Protein AF-A0A7W9UXF3-F1 (afdb_monomer)

Sequence (82 aa):
MEYWHGPISITTKGTATWMLGTAPDGLADQVRETGAQWVAGGLDPLAELVRVQRLALAIADRHSLDPDNPRNLTHSVILGAG

Structure (mmCIF, N/CA/C/O backbone):
data_AF-A0A7W9UXF3-F1
#
_entry.id   AF-A0A7W9UXF3-F1
#
loop_
_atom_site.group_PDB
_atom_site.id
_atom_site.type_symbol
_atom_site.label_atom_id
_atom_site.label_alt_id
_atom_site.label_comp_id
_atom_site.label_asym_id
_atom_site.label_entity_id
_atom_site.label_seq_id
_atom_site.pdbx_PDB_ins_code
_atom_site.Cartn_x
_atom_site.Cartn_y
_atom_site.Cartn_z
_atom_site.occupancy
_atom_site.B_iso_or_equiv
_atom_site.auth_seq_id
_atom_site.auth_comp_id
_atom_site.auth_asym_id
_atom_site.auth_atom_id
_atom_site.pdbx_PDB_model_num
ATOM 1 N N . MET A 1 1 ? 5.258 10.297 11.687 1.00 66.25 1 MET A N 1
ATOM 2 C CA . MET A 1 1 ? 4.959 9.286 10.652 1.00 66.25 1 MET A CA 1
ATOM 3 C C . MET A 1 1 ? 4.500 10.051 9.419 1.00 66.25 1 MET A C 1
ATOM 5 O O . MET A 1 1 ? 3.604 10.868 9.567 1.00 66.25 1 MET A O 1
ATOM 9 N N . GLU A 1 2 ? 5.145 9.873 8.261 1.00 85.25 2 GLU A N 1
ATOM 10 C CA . GLU A 1 2 ? 4.994 10.778 7.098 1.00 85.25 2 GLU A CA 1
ATOM 11 C C . GLU A 1 2 ? 3.660 10.619 6.350 1.00 85.25 2 GLU A C 1
ATOM 13 O O . GLU A 1 2 ? 3.260 11.497 5.596 1.00 85.25 2 GLU A O 1
ATOM 18 N N . TYR A 1 3 ? 2.917 9.531 6.587 1.00 88.69 3 TYR A N 1
ATOM 19 C CA . TYR A 1 3 ? 1.670 9.257 5.862 1.00 88.69 3 TYR A CA 1
ATOM 20 C C . TYR A 1 3 ? 0.612 10.365 6.010 1.00 88.69 3 TYR A C 1
ATOM 22 O O . TYR A 1 3 ? -0.129 10.649 5.068 1.00 88.69 3 TYR A O 1
ATOM 30 N N . TRP A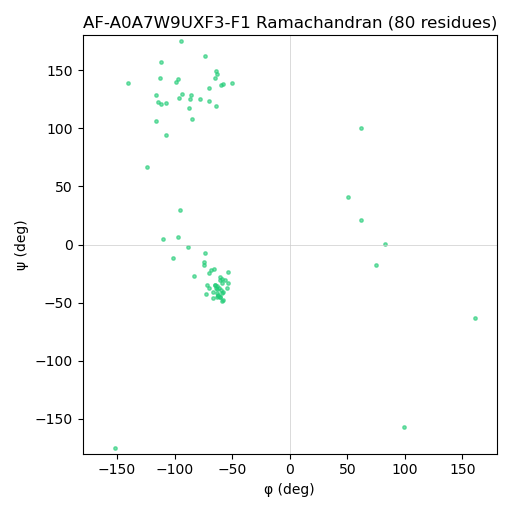 1 4 ? 0.564 11.032 7.168 1.00 90.06 4 TRP A N 1
ATOM 31 C CA . TRP A 1 4 ? -0.319 12.180 7.398 1.00 90.06 4 TRP A CA 1
ATOM 32 C C . TRP A 1 4 ? 0.092 13.434 6.632 1.00 90.06 4 TRP A C 1
ATOM 34 O O . TRP A 1 4 ? -0.752 14.276 6.339 1.00 90.06 4 TRP A O 1
ATOM 44 N N . HIS A 1 5 ? 1.368 13.557 6.280 1.00 88.56 5 HIS A N 1
ATOM 45 C CA . HIS A 1 5 ? 1.956 14.763 5.703 1.00 88.56 5 HIS A CA 1
ATOM 46 C C . HIS A 1 5 ? 1.995 14.728 4.169 1.00 88.56 5 HIS A C 1
ATOM 48 O O . HIS A 1 5 ? 2.840 15.348 3.536 1.00 88.56 5 HIS A O 1
ATOM 54 N N . GLY A 1 6 ? 1.039 14.035 3.550 1.00 88.69 6 GLY A N 1
ATOM 55 C CA . GLY A 1 6 ? 0.898 14.023 2.096 1.00 88.69 6 GLY A CA 1
ATOM 56 C C . GLY A 1 6 ? 0.070 12.847 1.595 1.00 88.69 6 GLY A C 1
ATOM 57 O O . GLY A 1 6 ? -1.013 13.078 1.055 1.00 88.69 6 GLY A O 1
ATOM 58 N N . PRO A 1 7 ? 0.513 11.592 1.804 1.00 93.94 7 PRO A N 1
ATOM 59 C CA . PRO A 1 7 ? -0.149 10.414 1.240 1.00 93.94 7 PRO A CA 1
ATOM 60 C C . PRO A 1 7 ? -1.641 10.296 1.571 1.00 93.94 7 PRO A C 1
ATOM 62 O O . PRO A 1 7 ? -2.439 9.919 0.710 1.00 93.94 7 PRO A O 1
ATOM 65 N N . ILE A 1 8 ? -2.049 10.677 2.785 1.00 94.19 8 ILE A N 1
ATOM 66 C CA . ILE A 1 8 ? -3.459 10.614 3.182 1.00 94.19 8 ILE A CA 1
ATOM 67 C C . ILE A 1 8 ? -4.374 11.488 2.302 1.00 94.19 8 ILE A C 1
ATOM 69 O O . ILE A 1 8 ? -5.523 11.122 2.082 1.00 94.19 8 ILE A O 1
ATOM 73 N N . SER A 1 9 ? -3.863 12.579 1.716 1.00 94.56 9 SER A N 1
ATOM 74 C CA . SER A 1 9 ? -4.649 13.504 0.878 1.00 94.56 9 SER A CA 1
ATOM 75 C C . SER A 1 9 ? -5.159 12.900 -0.437 1.00 94.56 9 SER A C 1
ATOM 77 O O . SER A 1 9 ? -6.132 13.398 -0.998 1.00 94.56 9 SER A O 1
ATOM 79 N N . ILE A 1 10 ? -4.534 11.817 -0.915 1.00 95.75 10 ILE A N 1
ATOM 80 C CA . ILE A 1 10 ? -4.941 11.081 -2.126 1.00 95.75 10 ILE A CA 1
ATOM 81 C C . ILE A 1 10 ? -5.528 9.697 -1.810 1.00 95.75 10 ILE A C 1
ATOM 83 O O . ILE A 1 10 ? -5.797 8.909 -2.716 1.00 95.75 10 ILE A O 1
ATOM 87 N N . THR A 1 11 ? -5.698 9.371 -0.527 1.00 97.38 11 THR A N 1
ATOM 88 C CA . THR A 1 11 ? -6.241 8.082 -0.090 1.00 97.38 11 THR A CA 1
ATOM 89 C C . THR A 1 11 ? -7.762 8.098 -0.256 1.00 97.38 11 THR A C 1
ATOM 91 O O . THR A 1 11 ? -8.433 9.012 0.214 1.00 97.38 11 THR A O 1
ATOM 94 N N . THR A 1 12 ? -8.316 7.123 -0.979 1.00 97.19 12 THR A N 1
ATOM 95 C CA . THR A 1 12 ? -9.753 7.060 -1.287 1.00 97.19 12 THR A CA 1
ATOM 96 C C . THR A 1 12 ? -10.215 5.614 -1.493 1.00 97.19 12 THR A C 1
ATOM 98 O O . THR A 1 12 ? -9.437 4.678 -1.346 1.00 97.19 12 THR A O 1
ATOM 101 N N . LYS A 1 13 ? -11.474 5.393 -1.887 1.00 96.38 13 LYS A N 1
ATOM 102 C CA . LYS A 1 13 ? -12.105 4.068 -2.052 1.00 96.38 13 LYS A CA 1
ATOM 103 C C . LYS A 1 13 ? -11.348 3.080 -2.959 1.00 96.38 13 LYS A C 1
ATOM 105 O O . LYS A 1 13 ? -11.533 1.874 -2.837 1.00 96.38 13 LYS A O 1
ATOM 110 N N . GLY A 1 14 ? -10.516 3.570 -3.878 1.00 95.06 14 GLY A N 1
ATOM 111 C CA . GLY A 1 14 ? -9.665 2.743 -4.746 1.00 95.06 14 GLY A CA 1
ATOM 112 C C . GLY A 1 14 ? -8.290 2.405 -4.159 1.00 95.06 14 GLY A C 1
ATOM 113 O O . GLY A 1 14 ? -7.509 1.709 -4.804 1.00 95.06 14 GLY A O 1
ATOM 114 N N . THR A 1 15 ? -7.974 2.909 -2.970 1.00 96.62 15 THR A N 1
ATOM 115 C CA . THR A 1 15 ? -6.664 2.794 -2.332 1.00 96.62 15 THR A CA 1
ATOM 116 C C . THR A 1 15 ? -6.667 1.666 -1.304 1.00 96.62 15 THR A C 1
ATOM 118 O O . THR A 1 15 ? -7.619 1.504 -0.538 1.00 96.62 15 THR A O 1
ATOM 121 N N . ALA A 1 16 ? -5.569 0.915 -1.253 1.00 95.94 16 ALA A N 1
ATOM 122 C CA . ALA A 1 16 ? -5.262 0.010 -0.155 1.00 95.94 16 ALA A CA 1
ATOM 123 C C . ALA A 1 16 ? -3.984 0.483 0.549 1.00 95.94 16 ALA A C 1
ATOM 125 O O . ALA A 1 16 ? -2.959 0.683 -0.101 1.00 95.94 16 ALA A O 1
ATOM 126 N N . THR A 1 17 ? -4.042 0.630 1.870 1.00 95.88 17 THR A N 1
ATOM 127 C CA . THR A 1 17 ? -2.897 0.980 2.718 1.00 95.88 17 THR A CA 1
ATOM 128 C C . THR A 1 17 ? -2.481 -0.256 3.503 1.00 95.88 17 THR A C 1
ATOM 130 O O . THR A 1 17 ? -3.293 -0.832 4.230 1.00 95.88 17 THR A O 1
ATOM 133 N N . TRP A 1 18 ? -1.225 -0.677 3.345 1.00 96.69 18 TRP A N 1
ATOM 134 C CA . TRP A 1 18 ? -0.686 -1.894 3.952 1.00 96.69 18 TRP A CA 1
ATOM 135 C C . TRP A 1 18 ? 0.392 -1.552 4.972 1.00 96.69 18 TRP A C 1
ATOM 137 O O . TRP A 1 18 ? 1.395 -0.927 4.630 1.00 96.69 18 TRP A O 1
ATOM 147 N N . MET A 1 19 ? 0.206 -1.984 6.215 1.00 95.06 19 MET A N 1
ATOM 148 C CA . MET A 1 19 ? 1.214 -1.823 7.255 1.00 95.06 19 MET A CA 1
ATOM 149 C C . MET A 1 19 ? 2.217 -2.964 7.244 1.00 95.06 19 MET A C 1
ATOM 151 O O . MET A 1 19 ? 1.855 -4.137 7.280 1.00 95.06 19 MET A O 1
ATOM 155 N N . LEU A 1 20 ? 3.493 -2.595 7.224 1.00 94.56 20 LEU A N 1
ATOM 156 C CA . LEU A 1 20 ? 4.610 -3.504 7.437 1.00 94.56 20 LEU A CA 1
ATOM 157 C C . LEU A 1 20 ? 5.183 -3.199 8.824 1.0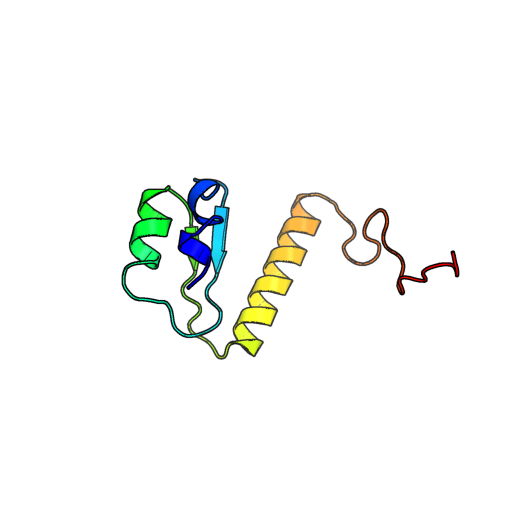0 94.56 20 LEU A C 1
ATOM 159 O O . LEU A 1 20 ? 5.974 -2.271 8.983 1.00 94.56 20 LEU A O 1
ATOM 163 N N . GLY A 1 21 ? 4.730 -3.947 9.831 1.00 91.06 21 GLY A N 1
ATOM 164 C CA . GLY A 1 21 ? 5.069 -3.723 11.238 1.00 91.06 21 GLY A CA 1
ATOM 165 C C . GLY A 1 21 ? 3.989 -2.959 12.007 1.00 91.06 21 GLY A C 1
ATOM 166 O O . GLY A 1 21 ? 2.815 -2.975 11.643 1.00 91.06 21 GLY A O 1
ATOM 167 N N . THR A 1 22 ? 4.380 -2.310 13.103 1.00 90.81 22 THR A N 1
ATOM 168 C CA . THR A 1 22 ? 3.429 -1.709 14.047 1.00 90.81 22 THR A CA 1
ATOM 169 C C . THR A 1 22 ? 2.720 -0.493 13.455 1.00 90.81 22 THR A C 1
ATOM 171 O O . THR A 1 22 ? 3.351 0.487 13.054 1.00 90.81 22 THR A O 1
ATOM 174 N N . ALA A 1 23 ? 1.390 -0.543 13.443 1.00 89.69 23 ALA A N 1
ATOM 175 C CA . ALA A 1 23 ? 0.549 0.583 13.065 1.00 89.69 23 ALA A CA 1
ATOM 176 C C . ALA A 1 23 ? 0.599 1.697 14.125 1.00 89.69 23 ALA A C 1
ATOM 178 O O . ALA A 1 23 ? 0.456 1.397 15.310 1.00 89.69 23 ALA A O 1
ATOM 179 N N . PRO A 1 24 ? 0.749 2.974 13.728 1.00 91.25 24 PRO A N 1
ATOM 180 C CA . PRO A 1 24 ? 0.510 4.092 14.630 1.00 91.25 24 PRO A CA 1
ATOM 181 C C . PRO A 1 24 ? -0.949 4.144 15.077 1.00 91.25 24 PRO A C 1
ATOM 183 O O . PRO A 1 24 ? -1.860 3.857 14.291 1.00 91.25 24 PRO A O 1
ATOM 186 N N . ASP A 1 25 ? -1.160 4.592 16.309 1.00 93.56 25 ASP A N 1
ATOM 187 C CA . ASP A 1 25 ? -2.495 4.775 16.869 1.00 93.56 25 ASP A CA 1
ATOM 188 C C . ASP A 1 25 ? -3.334 5.737 16.013 1.00 93.56 25 ASP A C 1
ATOM 190 O O . ASP A 1 25 ? -2.847 6.755 15.514 1.00 93.56 25 ASP A O 1
ATOM 194 N N . GLY A 1 26 ? -4.607 5.392 15.814 1.00 94.44 26 GLY A N 1
ATOM 195 C CA . GLY A 1 26 ? -5.586 6.198 15.073 1.00 94.44 26 GLY A CA 1
ATOM 196 C C . GLY A 1 26 ? -5.446 6.191 13.545 1.00 94.44 26 GLY A C 1
ATOM 197 O O . GLY A 1 26 ? -6.413 6.499 12.850 1.00 94.44 26 GLY A O 1
ATOM 198 N N . LEU A 1 27 ? -4.301 5.780 12.988 1.00 94.06 27 LEU A N 1
ATOM 199 C CA . LEU A 1 27 ? -4.093 5.802 11.535 1.00 94.06 27 LEU A CA 1
ATOM 200 C C . LEU A 1 27 ? -5.063 4.884 10.786 1.00 94.06 27 LEU A C 1
ATOM 202 O O . LEU A 1 27 ? -5.576 5.250 9.731 1.00 94.06 27 LEU A O 1
ATOM 206 N N . ALA A 1 28 ? -5.310 3.689 11.323 1.00 95.44 28 ALA A N 1
ATOM 207 C CA . ALA A 1 28 ? -6.182 2.711 10.685 1.00 95.44 28 ALA A CA 1
ATOM 208 C C . ALA A 1 28 ? -7.606 3.256 10.499 1.00 95.44 28 ALA A C 1
ATOM 210 O O . ALA A 1 28 ? -8.229 3.030 9.463 1.00 95.44 28 ALA A O 1
ATOM 211 N N . ASP A 1 29 ? -8.106 3.993 11.489 1.00 96.75 29 ASP A N 1
ATOM 212 C CA . ASP A 1 29 ? -9.449 4.565 11.457 1.00 96.75 29 ASP A CA 1
ATOM 213 C C . ASP A 1 29 ? -9.516 5.736 10.484 1.00 96.75 29 ASP A C 1
ATOM 215 O O . ASP A 1 29 ? -10.402 5.766 9.637 1.00 96.75 29 ASP A O 1
ATOM 219 N N . GLN A 1 30 ? -8.508 6.606 10.478 1.00 95.50 30 GLN A N 1
ATOM 220 C CA . GLN A 1 30 ? -8.430 7.706 9.517 1.00 95.50 30 GLN A CA 1
ATOM 221 C C . GLN A 1 30 ? -8.319 7.222 8.068 1.00 95.50 30 GLN A C 1
ATOM 223 O O . GLN A 1 30 ? -8.944 7.790 7.177 1.00 95.50 30 GLN A O 1
ATOM 228 N N . VAL A 1 31 ? -7.578 6.139 7.802 1.00 96.75 31 VAL A N 1
ATOM 229 C CA . VAL A 1 31 ? -7.572 5.516 6.468 1.00 96.75 31 VAL A CA 1
ATOM 230 C C . VAL A 1 31 ? -8.977 5.035 6.104 1.00 96.75 31 VAL A C 1
ATOM 232 O O . VAL A 1 31 ? -9.442 5.299 4.996 1.00 96.75 31 VAL A O 1
ATOM 235 N N . ARG A 1 32 ? -9.689 4.377 7.026 1.00 96.69 32 ARG A N 1
ATOM 236 C CA . ARG A 1 32 ? -11.061 3.906 6.776 1.00 96.69 32 ARG A CA 1
ATOM 237 C C . ARG A 1 32 ? -12.053 5.047 6.566 1.00 96.69 32 ARG A C 1
ATOM 239 O O . ARG A 1 32 ? -12.945 4.900 5.735 1.00 96.69 32 ARG A O 1
ATOM 246 N N . GLU A 1 33 ? -11.890 6.178 7.248 1.00 97.44 33 GLU A N 1
ATOM 247 C CA . GLU A 1 33 ? -12.719 7.380 7.066 1.00 97.44 33 GLU A CA 1
ATOM 248 C C . GLU A 1 33 ? -12.642 7.933 5.635 1.00 97.44 33 GLU A C 1
ATOM 250 O O . GLU A 1 33 ? -13.635 8.441 5.117 1.00 97.44 33 GLU A O 1
ATOM 255 N N . THR A 1 34 ? -11.512 7.759 4.940 1.00 97.06 34 THR A N 1
ATOM 256 C CA . THR A 1 34 ? -11.397 8.109 3.509 1.00 97.06 34 THR A CA 1
ATOM 257 C C . THR A 1 34 ? -12.130 7.138 2.565 1.00 97.06 34 THR A C 1
ATOM 259 O O . THR A 1 34 ? -12.200 7.362 1.353 1.00 97.06 34 THR A O 1
ATOM 262 N N . GLY A 1 35 ? -12.653 6.029 3.095 1.00 97.62 35 GLY A N 1
ATOM 263 C CA . GLY A 1 35 ? -13.238 4.922 2.338 1.00 97.62 35 GLY A CA 1
ATOM 264 C C . GLY A 1 35 ? -12.220 3.917 1.791 1.00 97.62 35 GLY A C 1
ATOM 265 O O . GLY A 1 35 ? -12.623 2.963 1.125 1.00 97.62 35 GLY A O 1
ATOM 266 N N . ALA A 1 36 ? -10.926 4.116 2.048 1.00 97.94 36 ALA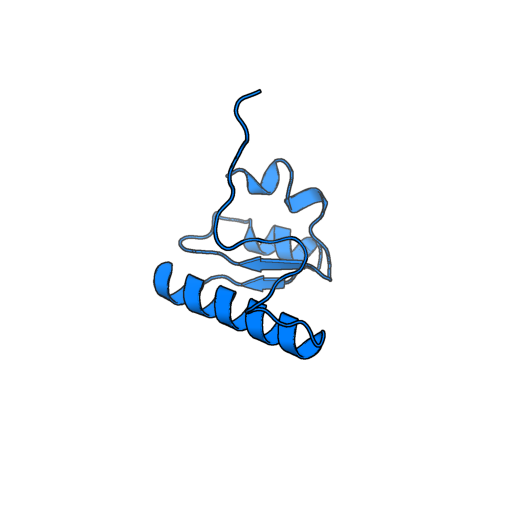 A N 1
ATOM 267 C CA . ALA A 1 36 ? -9.864 3.210 1.627 1.00 97.94 36 ALA A CA 1
ATOM 268 C C . ALA A 1 36 ? -9.819 1.913 2.444 1.00 97.94 36 ALA A C 1
ATOM 270 O O . ALA A 1 36 ? -10.333 1.811 3.562 1.00 97.94 36 ALA A O 1
ATOM 271 N N . GLN A 1 37 ? -9.145 0.910 1.884 1.00 97.44 37 GLN A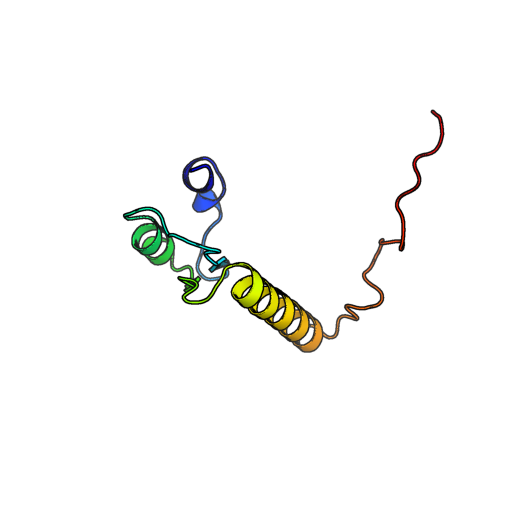 N 1
ATOM 272 C CA . GLN A 1 37 ? -8.931 -0.363 2.553 1.00 97.44 37 GLN A CA 1
ATOM 273 C C . GLN A 1 37 ? -7.682 -0.315 3.436 1.00 97.44 37 GLN A C 1
ATOM 275 O O . GLN A 1 37 ? -6.578 -0.056 2.964 1.00 97.44 37 GLN A O 1
ATOM 280 N N . TRP A 1 38 ? -7.848 -0.654 4.713 1.00 96.94 38 TRP A N 1
ATOM 281 C CA . TRP A 1 38 ? -6.741 -0.833 5.648 1.00 96.94 38 TRP A CA 1
ATOM 282 C C . TRP A 1 38 ? -6.334 -2.305 5.768 1.00 96.94 38 TRP A C 1
ATOM 284 O O . TRP A 1 38 ? -7.164 -3.154 6.105 1.00 96.94 38 TRP A O 1
ATOM 294 N N . VAL A 1 39 ? -5.049 -2.603 5.566 1.00 96.75 39 VAL A N 1
ATOM 295 C CA . VAL A 1 39 ? -4.449 -3.922 5.802 1.00 96.75 39 VAL A CA 1
ATOM 296 C C . VAL A 1 39 ? -3.416 -3.803 6.920 1.00 96.75 39 VAL A C 1
ATOM 298 O O . VAL A 1 39 ? -2.334 -3.261 6.727 1.00 96.75 39 VAL A O 1
ATOM 301 N N . ALA A 1 40 ? -3.760 -4.318 8.102 1.00 93.69 40 ALA A N 1
ATOM 302 C CA . ALA A 1 40 ? -2.984 -4.101 9.324 1.00 93.69 40 ALA A CA 1
ATOM 303 C C . ALA A 1 40 ? -1.600 -4.774 9.356 1.00 93.69 40 ALA A C 1
ATOM 305 O O . ALA A 1 40 ? -0.772 -4.322 10.130 1.00 93.69 40 ALA A O 1
ATOM 306 N N . GLY A 1 41 ? -1.363 -5.822 8.556 1.00 88.69 41 GLY A N 1
ATOM 307 C CA . GLY A 1 41 ? -0.128 -6.616 8.592 1.00 88.69 41 GLY A CA 1
ATOM 308 C C . GLY A 1 41 ? 0.086 -7.317 9.940 1.00 88.69 41 GLY A C 1
ATOM 309 O O . GLY A 1 41 ? 0.505 -6.705 10.911 1.00 88.69 41 GLY A O 1
ATOM 310 N N . GLY A 1 42 ? -0.240 -8.606 10.026 1.00 91.94 42 GLY A N 1
ATOM 311 C CA . GLY A 1 42 ? -0.161 -9.360 11.289 1.00 91.94 42 GLY A CA 1
ATOM 312 C C . GLY A 1 42 ? 1.075 -10.251 11.403 1.00 91.94 42 GLY A C 1
ATOM 313 O O . GLY A 1 42 ? 1.334 -10.809 12.466 1.00 91.94 42 GLY A O 1
ATOM 314 N N . LEU A 1 43 ? 1.793 -10.438 10.297 1.00 94.69 43 LEU A N 1
ATOM 315 C CA . LEU A 1 43 ? 2.977 -11.282 10.223 1.00 94.69 43 LEU A CA 1
ATOM 316 C C . LEU A 1 43 ? 4.255 -10.464 10.424 1.00 94.69 43 LEU A C 1
ATOM 318 O O . LEU A 1 43 ? 4.237 -9.234 10.480 1.00 94.69 43 LEU A O 1
ATOM 322 N N . ASP A 1 44 ? 5.382 -11.173 10.473 1.00 95.62 44 ASP A N 1
ATOM 323 C CA . ASP A 1 44 ? 6.694 -10.553 10.317 1.00 95.62 44 ASP A CA 1
ATOM 324 C C . ASP A 1 44 ? 6.723 -9.653 9.058 1.00 95.62 44 ASP A C 1
ATOM 326 O O . ASP A 1 44 ? 6.183 -10.052 8.017 1.00 95.62 44 ASP A O 1
ATOM 330 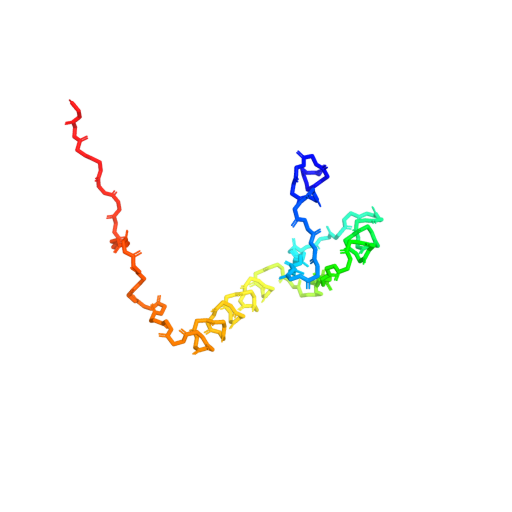N N . PRO A 1 45 ? 7.345 -8.459 9.104 1.00 95.81 45 PRO A N 1
ATOM 331 C CA . PRO A 1 45 ? 7.368 -7.536 7.971 1.00 95.81 45 PRO A CA 1
ATOM 332 C C . PRO A 1 45 ? 7.876 -8.143 6.656 1.00 95.81 45 PRO A C 1
ATOM 334 O O . PRO A 1 45 ? 7.369 -7.782 5.592 1.00 95.81 45 PRO A O 1
ATOM 337 N N . LEU A 1 46 ? 8.824 -9.089 6.692 1.00 96.81 46 LEU A N 1
ATOM 338 C CA . LEU A 1 46 ? 9.304 -9.763 5.480 1.00 96.81 46 LEU A CA 1
ATOM 339 C C . LEU A 1 46 ? 8.258 -10.729 4.913 1.00 96.81 46 LEU A C 1
ATOM 341 O O . LEU A 1 46 ? 8.120 -10.849 3.696 1.00 96.81 46 LEU A O 1
ATOM 345 N N . ALA A 1 47 ? 7.473 -11.380 5.771 1.00 96.75 47 ALA A N 1
ATOM 346 C CA . ALA A 1 47 ? 6.358 -12.214 5.334 1.00 96.75 47 ALA A CA 1
ATOM 347 C C . ALA A 1 47 ? 5.203 -11.369 4.767 1.00 96.75 47 ALA A C 1
ATOM 349 O O . ALA A 1 47 ? 4.589 -11.749 3.766 1.00 96.75 47 ALA A O 1
ATOM 350 N N . GLU A 1 48 ? 4.927 -10.200 5.352 1.00 97.25 48 GLU A N 1
ATOM 351 C CA . GLU A 1 48 ? 3.965 -9.245 4.790 1.00 97.25 48 GLU A CA 1
ATOM 352 C C . GLU A 1 48 ? 4.423 -8.704 3.428 1.00 97.25 48 GLU A C 1
ATOM 354 O O . GLU A 1 48 ? 3.608 -8.595 2.511 1.00 97.25 48 GLU A O 1
ATOM 359 N N . LEU A 1 49 ? 5.725 -8.461 3.237 1.00 97.06 49 LEU A N 1
ATOM 360 C CA . LEU A 1 49 ? 6.268 -8.041 1.943 1.00 97.06 49 LEU A CA 1
ATOM 361 C C . LEU A 1 49 ? 5.964 -9.058 0.831 1.00 97.06 49 LEU A C 1
ATOM 363 O O . LEU A 1 49 ? 5.550 -8.669 -0.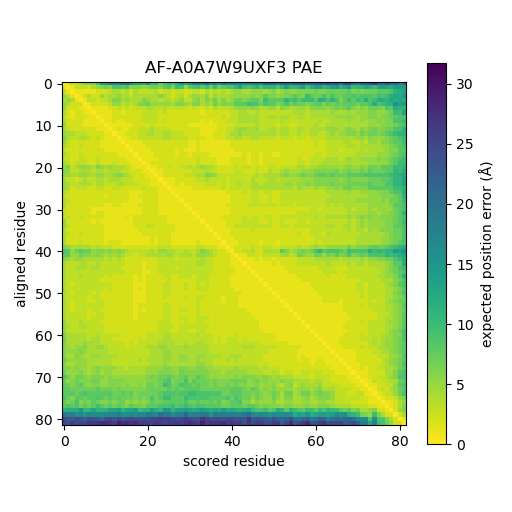262 1.00 97.06 49 LEU A O 1
ATOM 367 N N . VAL A 1 50 ? 6.076 -10.360 1.114 1.00 97.44 50 VAL A N 1
ATOM 368 C CA . VAL A 1 50 ? 5.704 -11.413 0.152 1.00 97.44 50 VAL A CA 1
ATOM 369 C C . VAL A 1 50 ? 4.214 -11.337 -0.205 1.00 97.44 50 VAL A C 1
ATOM 371 O O . VAL A 1 50 ? 3.840 -11.531 -1.362 1.00 97.44 50 VAL A O 1
ATOM 374 N N . ARG A 1 51 ? 3.332 -11.018 0.752 1.00 97.31 51 ARG A N 1
ATOM 375 C CA . ARG A 1 51 ? 1.893 -10.845 0.476 1.00 97.31 51 ARG A CA 1
ATOM 376 C C . ARG A 1 51 ? 1.627 -9.633 -0.415 1.00 97.31 51 ARG A C 1
ATOM 378 O O . ARG A 1 51 ? 0.826 -9.747 -1.342 1.00 97.31 51 ARG A O 1
ATOM 385 N N . VAL A 1 52 ? 2.321 -8.519 -0.177 1.00 97.38 52 VAL A N 1
ATOM 386 C CA . VAL A 1 52 ? 2.253 -7.322 -1.032 1.00 97.38 52 VAL A CA 1
ATOM 387 C C . VAL A 1 52 ? 2.716 -7.648 -2.457 1.00 97.38 52 VAL A C 1
ATOM 389 O O . VAL A 1 52 ? 2.027 -7.309 -3.417 1.00 97.38 52 VAL A O 1
ATOM 392 N N . GLN A 1 53 ? 3.826 -8.375 -2.614 1.00 97.69 53 GLN A N 1
ATOM 393 C CA . GLN A 1 53 ? 4.325 -8.805 -3.927 1.00 97.69 53 GLN A CA 1
ATOM 394 C C . GLN A 1 53 ? 3.329 -9.725 -4.648 1.00 97.69 53 GLN A C 1
ATOM 396 O O . GLN A 1 53 ? 3.044 -9.530 -5.827 1.00 97.69 53 GLN A O 1
ATOM 401 N N . ARG A 1 54 ? 2.722 -10.688 -3.941 1.00 97.81 54 ARG A N 1
ATOM 402 C CA . ARG A 1 54 ? 1.680 -11.559 -4.514 1.00 97.81 54 ARG A CA 1
ATOM 403 C C . ARG A 1 54 ? 0.430 -10.790 -4.937 1.00 97.81 54 ARG A C 1
ATOM 405 O O . ARG A 1 54 ? -0.174 -11.141 -5.948 1.00 97.81 54 ARG A O 1
ATOM 412 N N . LEU A 1 55 ? 0.046 -9.750 -4.195 1.00 97.19 55 LEU A N 1
ATOM 413 C CA . LEU A 1 55 ? -1.032 -8.851 -4.607 1.00 97.19 55 LEU A CA 1
ATOM 414 C C . LEU A 1 55 ? -0.667 -8.124 -5.907 1.00 97.19 55 LEU A C 1
ATOM 416 O O . LEU A 1 55 ? -1.490 -8.080 -6.815 1.00 97.19 55 LEU A O 1
ATOM 420 N N . ALA A 1 56 ? 0.557 -7.602 -6.023 1.00 97.44 56 ALA A N 1
ATOM 421 C CA . ALA A 1 56 ? 1.014 -6.944 -7.245 1.00 97.44 56 ALA A CA 1
ATOM 422 C C . ALA A 1 56 ? 0.948 -7.884 -8.465 1.00 97.44 56 ALA A C 1
ATOM 424 O O . ALA A 1 56 ? 0.452 -7.476 -9.513 1.00 97.44 56 ALA A O 1
ATOM 425 N N . LEU A 1 57 ? 1.346 -9.154 -8.310 1.00 98.12 57 LEU A N 1
ATOM 426 C CA . LEU A 1 57 ? 1.216 -10.168 -9.366 1.00 98.12 57 LEU A CA 1
ATOM 427 C C . LEU A 1 57 ? -0.248 -10.431 -9.750 1.00 98.12 57 LEU A C 1
ATOM 429 O O . LEU A 1 57 ? -0.575 -10.468 -10.931 1.00 98.12 57 LEU A O 1
ATOM 433 N N . ALA A 1 58 ? -1.149 -10.557 -8.771 1.00 98.12 58 ALA A N 1
ATOM 434 C CA . ALA A 1 58 ? -2.576 -10.749 -9.040 1.00 98.12 58 ALA A CA 1
ATOM 435 C C . ALA A 1 58 ? -3.214 -9.532 -9.740 1.00 98.12 58 ALA A C 1
ATOM 437 O O . ALA A 1 58 ? -4.105 -9.684 -10.576 1.00 98.12 58 ALA A O 1
ATOM 438 N N . ILE A 1 59 ? -2.758 -8.318 -9.415 1.00 97.00 59 ILE A N 1
ATOM 439 C CA . ILE A 1 59 ? -3.167 -7.094 -10.112 1.00 97.00 59 ILE A CA 1
ATOM 440 C C . ILE A 1 59 ? -2.652 -7.119 -11.557 1.00 97.00 59 ILE A C 1
ATOM 442 O O . ILE A 1 59 ? -3.429 -6.847 -12.469 1.00 97.00 59 ILE A O 1
ATOM 446 N N . ALA A 1 60 ? -1.384 -7.471 -11.784 1.00 97.88 60 ALA A N 1
ATOM 447 C CA . ALA A 1 60 ? -0.818 -7.569 -13.129 1.00 97.88 60 ALA A CA 1
ATOM 448 C C . ALA A 1 60 ? -1.604 -8.560 -14.004 1.00 97.88 60 ALA A C 1
ATOM 450 O O . ALA A 1 60 ? -2.029 -8.185 -15.096 1.00 97.88 60 ALA A O 1
ATOM 451 N N . ASP A 1 61 ? -1.895 -9.757 -13.487 1.00 97.81 61 ASP A N 1
ATOM 452 C CA . ASP A 1 61 ? -2.693 -10.782 -14.174 1.00 97.81 61 ASP A CA 1
ATOM 453 C C . ASP A 1 61 ? -4.098 -10.274 -14.540 1.00 97.81 61 ASP A C 1
ATOM 455 O O . ASP A 1 61 ? -4.508 -10.318 -15.702 1.00 97.81 61 ASP A O 1
ATOM 459 N N . ARG A 1 62 ? -4.800 -9.655 -13.580 1.00 98.12 62 ARG A N 1
ATOM 460 C CA . ARG A 1 62 ? -6.125 -9.051 -13.808 1.00 98.12 62 ARG A CA 1
ATOM 461 C C . ARG A 1 62 ? -6.112 -7.971 -14.895 1.00 98.12 62 ARG A C 1
ATOM 463 O O . ARG A 1 62 ? -7.130 -7.750 -15.550 1.00 98.12 62 ARG A O 1
ATOM 470 N N . HIS A 1 63 ? -4.988 -7.282 -15.059 1.00 97.38 63 HIS A N 1
ATOM 471 C CA . HIS A 1 63 ? -4.792 -6.255 -16.079 1.00 97.38 63 HIS A CA 1
ATOM 472 C C . HIS A 1 63 ? -4.074 -6.770 -17.338 1.00 97.38 63 HIS A C 1
ATOM 474 O O . HIS A 1 63 ? -3.760 -5.965 -18.216 1.00 97.38 63 HIS A O 1
ATOM 480 N N . SER A 1 64 ? -3.832 -8.083 -17.443 1.00 97.31 64 SER A N 1
ATOM 481 C CA . SER A 1 64 ? -3.097 -8.727 -18.541 1.00 97.31 64 SER A CA 1
ATOM 482 C C . SER A 1 64 ? -1.740 -8.066 -18.822 1.00 97.31 64 SER A C 1
ATOM 484 O O . SER A 1 64 ? -1.356 -7.843 -19.971 1.00 97.31 64 SER A O 1
ATOM 486 N N . LEU A 1 65 ? -1.032 -7.697 -17.754 1.00 97.38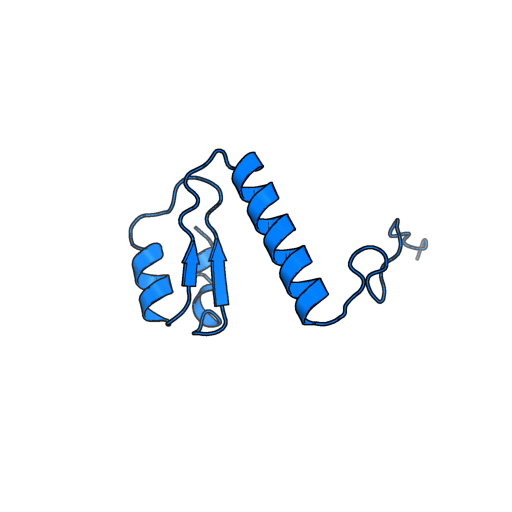 65 LEU A N 1
ATOM 487 C CA . LEU A 1 65 ? 0.313 -7.133 -17.798 1.00 97.38 65 LEU A CA 1
ATOM 488 C C . LEU A 1 65 ? 1.344 -8.235 -17.546 1.00 97.38 65 LEU A C 1
ATOM 490 O O . LEU A 1 65 ? 1.124 -9.086 -16.691 1.00 97.38 65 LEU A O 1
ATOM 494 N N . ASP A 1 66 ? 2.476 -8.175 -18.251 1.00 96.56 66 ASP A N 1
ATOM 495 C CA . ASP A 1 66 ? 3.642 -9.022 -17.989 1.00 96.56 66 ASP A CA 1
ATOM 496 C C . ASP A 1 66 ? 4.503 -8.383 -16.877 1.00 96.56 66 ASP A C 1
ATOM 498 O O . ASP A 1 66 ? 5.121 -7.338 -17.119 1.00 96.56 66 ASP A O 1
ATOM 502 N N . PRO A 1 67 ? 4.522 -8.946 -15.652 1.00 96.31 67 PRO A N 1
ATOM 503 C CA . PRO A 1 67 ? 5.341 -8.428 -14.562 1.00 96.31 67 PRO A CA 1
ATOM 504 C C . PRO A 1 67 ? 6.834 -8.751 -14.723 1.00 96.31 67 PRO A C 1
ATOM 506 O O . PRO A 1 67 ? 7.643 -8.088 -14.074 1.00 96.31 67 PRO A O 1
ATOM 509 N N . ASP A 1 68 ? 7.202 -9.717 -15.574 1.00 96.19 68 ASP A N 1
ATOM 510 C CA . ASP A 1 68 ? 8.593 -10.108 -15.823 1.00 96.19 68 ASP A CA 1
ATOM 511 C C . ASP A 1 68 ? 9.259 -9.187 -16.860 1.00 96.19 68 ASP A C 1
ATOM 513 O O . ASP A 1 68 ? 10.468 -8.961 -16.805 1.00 96.19 68 ASP A O 1
ATOM 517 N N . ASN A 1 69 ? 8.469 -8.587 -17.762 1.00 95.31 69 ASN A N 1
ATOM 518 C CA . ASN A 1 69 ? 8.929 -7.591 -18.742 1.00 95.31 69 ASN A CA 1
ATOM 519 C C . ASN A 1 69 ? 8.146 -6.263 -18.642 1.00 95.31 69 ASN A C 1
ATOM 521 O O . ASN A 1 69 ? 7.411 -5.886 -19.565 1.00 95.31 69 ASN A O 1
ATOM 525 N N . PRO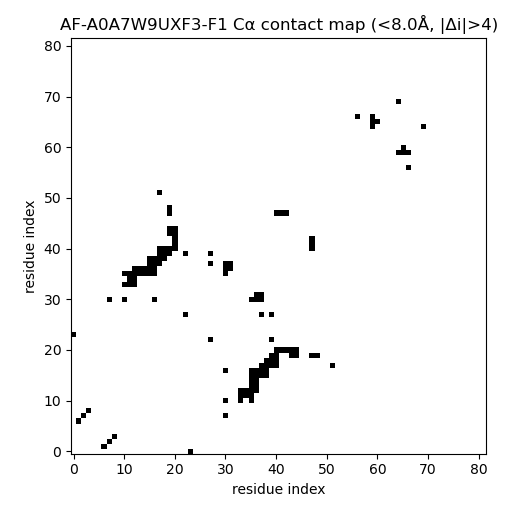 A 1 70 ? 8.291 -5.513 -17.534 1.00 95.19 70 PRO A N 1
ATOM 526 C CA . PRO A 1 70 ? 7.582 -4.256 -17.338 1.00 95.19 70 PRO A CA 1
ATOM 527 C C . PRO A 1 70 ? 7.996 -3.183 -18.357 1.00 95.19 70 PRO A C 1
ATOM 529 O O . PRO A 1 70 ? 9.161 -3.041 -18.735 1.00 95.19 70 PRO A O 1
ATOM 532 N N . ARG A 1 71 ? 7.018 -2.378 -18.791 1.00 94.12 71 ARG A N 1
ATOM 533 C CA . ARG A 1 71 ? 7.220 -1.330 -19.806 1.00 94.12 71 ARG A CA 1
ATOM 534 C C . ARG A 1 71 ? 8.258 -0.311 -19.333 1.00 94.12 71 ARG A C 1
ATOM 536 O O . ARG A 1 71 ? 8.178 0.173 -18.208 1.00 94.12 71 ARG A O 1
ATOM 543 N N . ASN A 1 72 ? 9.148 0.091 -20.238 1.00 93.38 72 ASN A N 1
ATOM 544 C CA . ASN A 1 72 ? 10.159 1.133 -20.018 1.00 93.38 72 ASN A CA 1
ATOM 545 C C . ASN A 1 72 ? 11.174 0.830 -18.900 1.00 93.38 72 ASN A C 1
ATOM 547 O O . ASN A 1 72 ? 11.800 1.759 -18.392 1.00 93.38 72 ASN A O 1
ATOM 551 N N . LEU A 1 73 ? 11.352 -0.439 -18.519 1.00 94.25 73 LEU A N 1
ATOM 552 C CA . LEU A 1 73 ? 12.374 -0.849 -17.561 1.00 94.25 73 LEU A CA 1
ATOM 553 C C . LEU A 1 73 ? 13.454 -1.697 -18.232 1.00 94.25 73 LEU A C 1
ATOM 555 O O . LEU A 1 73 ? 13.193 -2.509 -19.116 1.00 94.25 73 LEU A O 1
ATOM 559 N N . THR A 1 74 ? 14.684 -1.499 -17.777 1.00 91.69 74 THR A N 1
ATOM 560 C CA . THR A 1 74 ? 15.831 -2.358 -18.062 1.00 91.69 74 THR A CA 1
ATOM 561 C C . THR A 1 74 ? 16.239 -3.064 -16.777 1.00 91.69 74 THR A C 1
ATOM 563 O O . THR A 1 74 ? 15.993 -2.567 -15.679 1.00 91.69 74 THR A O 1
ATOM 566 N N . HIS A 1 75 ? 16.920 -4.204 -16.899 1.00 90.44 75 HIS A N 1
ATOM 567 C CA . HIS A 1 75 ? 17.461 -4.917 -15.737 1.00 90.44 75 HIS A CA 1
ATOM 568 C C . HIS A 1 75 ? 18.390 -4.032 -14.880 1.00 90.44 75 HIS A C 1
ATOM 570 O O . HIS A 1 75 ? 18.501 -4.202 -13.668 1.00 90.44 75 HIS A O 1
ATOM 576 N N . SER A 1 76 ? 19.082 -3.073 -15.499 1.00 92.88 76 SER A N 1
ATOM 577 C CA . SER A 1 76 ? 19.951 -2.127 -14.800 1.00 92.88 76 SER A CA 1
ATOM 578 C C . SER A 1 76 ? 19.825 -0.738 -15.413 1.00 92.88 76 SER A C 1
ATOM 580 O O . SER A 1 76 ? 19.761 -0.598 -16.637 1.00 92.88 76 SER A O 1
ATOM 582 N N . VAL A 1 77 ? 19.792 0.288 -14.563 1.00 92.62 77 VAL A N 1
ATOM 583 C CA . VAL A 1 77 ? 19.785 1.695 -14.980 1.00 92.62 77 VAL A CA 1
ATOM 584 C C . VAL A 1 77 ? 21.229 2.154 -15.136 1.00 92.62 77 VAL A C 1
ATOM 586 O O . VAL A 1 77 ? 21.984 2.161 -14.167 1.00 92.62 77 VAL A O 1
ATOM 589 N N . ILE A 1 78 ? 21.611 2.536 -16.352 1.00 91.50 78 ILE A N 1
ATOM 590 C CA . ILE A 1 78 ? 22.937 3.075 -16.662 1.00 91.50 78 ILE A CA 1
ATOM 591 C C . ILE A 1 78 ? 22.768 4.547 -17.019 1.00 91.50 78 ILE A C 1
ATOM 593 O O . ILE A 1 78 ? 22.039 4.882 -17.951 1.00 91.50 78 ILE A O 1
ATOM 597 N N . LEU A 1 79 ? 23.435 5.425 -16.275 1.00 91.50 79 LEU A N 1
ATOM 598 C CA . LEU A 1 79 ? 23.480 6.850 -16.580 1.00 91.50 79 LEU A CA 1
ATOM 599 C C . LEU A 1 79 ? 24.728 7.116 -17.427 1.00 91.50 79 LEU A C 1
ATOM 601 O O . LEU A 1 79 ? 25.820 6.671 -17.072 1.00 91.50 79 LEU A O 1
ATOM 605 N N . GLY A 1 80 ? 24.573 7.809 -18.555 1.00 85.44 80 GLY A N 1
ATOM 606 C CA . GLY A 1 80 ? 25.723 8.294 -19.318 1.00 85.44 80 GLY A CA 1
ATOM 607 C C . GLY A 1 80 ? 26.512 9.320 -18.502 1.00 85.44 80 GLY A C 1
ATOM 608 O O . GLY A 1 80 ? 25.928 10.045 -17.696 1.00 85.44 80 GLY A O 1
ATOM 609 N N . ALA A 1 81 ? 27.829 9.393 -18.709 1.00 74.12 81 ALA A N 1
ATOM 610 C CA . ALA A 1 81 ? 28.590 10.552 -18.255 1.00 74.12 81 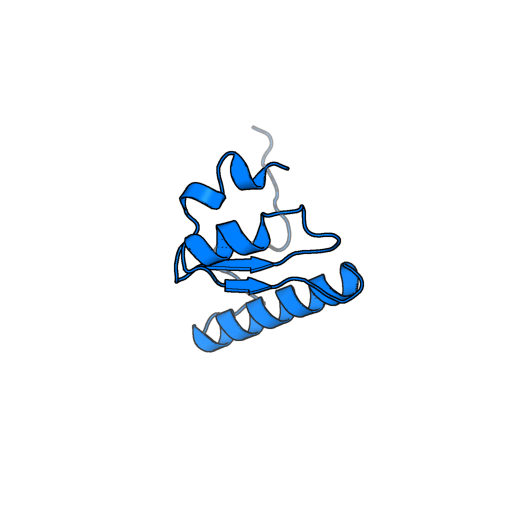ALA A CA 1
ATOM 611 C C . ALA A 1 81 ? 28.078 11.771 -19.037 1.00 74.12 81 ALA A C 1
ATOM 613 O O . ALA A 1 81 ? 28.085 11.746 -20.270 1.00 74.12 81 ALA A O 1
ATOM 614 N N . GLY A 1 82 ? 27.542 12.757 -18.316 1.00 59.69 82 GLY A N 1
ATOM 615 C CA . GLY A 1 82 ? 27.117 14.036 -18.889 1.00 59.69 82 GLY A CA 1
ATOM 616 C C . GLY A 1 82 ? 28.282 14.864 -19.407 1.00 59.69 82 GLY A C 1
ATOM 617 O O . GLY A 1 82 ? 29.434 14.593 -18.996 1.00 59.69 82 GLY A O 1
#

Mean predicted aligned error: 4.33 Å

Nearest PDB structures (foldseek):
  4d9k-assembly1_B  TM=5.948E-01  e=1.336E+00  Escherichia coli K-12
  4d9g-assembly1_B  TM=5.751E-01  e=1.249E+00  Escherichia coli K-12
  2rkb-assembly1_A  TM=6.059E-01  e=4.460E+00  Homo sapiens
  6m4n-assembly1_E  TM=5.241E-01  e=3.901E+00  Homo sapiens

Solvent-accessible surface area (backbone atoms only — not comparable to full-atom values): 5184 Å² total; per-residue (Å²): 124,68,53,78,79,52,61,53,83,75,48,25,68,90,37,74,49,74,38,73,40,88,73,63,86,68,49,62,58,57,43,41,72,45,51,20,46,69,39,67,43,91,54,59,46,71,60,39,47,54,52,53,52,51,49,52,51,53,51,28,54,78,67,74,46,59,82,91,68,48,87,98,64,66,100,65,92,80,80,77,86,127

pLDDT: mean 93.84, std 6.18, range [59.69, 98.12]

Organism: NCBI:txid1042984

Foldseek 3Di:
DCCVVPVLVPQALVDEDADQDQDDPPPQVSSVVRNYHYHGDPDHSVVSVVVVVVVVVVVCVVVVHDPVDDPPDDPDDDDDDD

InterPro domains:
  IPR046348 SIS domain superfamily [SSF53697] (2-77)

Radius of gyration: 16.36 Å; Cα contacts (8 Å, |Δi|>4): 65; chains: 1; bounding box: 42×27×37 Å

Secondary structure (DSSP, 8-state):
-GGGGTGGGG--TT-EEE-SSPPPTTHHHHHHHTTPEEE---S-HHHHHHHHHHHHHHHHHHTT--SSS-TT--SS--PPP-